Protein AF-A0A958RB86-F1 (afdb_monomer_lite)

Radius of gyration: 14.06 Å; chains: 1; bounding box: 44×26×36 Å

Foldseek 3Di:
DDPPVVVCLVVLQVVVVVCVVVVDDDDDALVSLLSNLVVCVVVVVLVSSVVSLVVSCVVVVPDPSSLLSVLVSCVVVVVPVVSVVSVVVD

Structure (mmCIF, N/CA/C/O backbone):
data_AF-A0A958RB86-F1
#
_entry.id   AF-A0A958RB86-F1
#
loop_
_atom_site.group_PDB
_atom_site.id
_atom_site.type_symbol
_atom_site.label_atom_id
_atom_site.label_alt_id
_atom_site.label_comp_id
_atom_site.label_asym_id
_atom_site.label_entity_id
_atom_site.label_seq_id
_atom_site.pdbx_PDB_ins_code
_atom_site.Cartn_x
_atom_site.Cartn_y
_atom_site.Cartn_z
_atom_site.occupancy
_atom_site.B_iso_or_equiv
_atom_site.auth_seq_id
_atom_site.auth_comp_id
_atom_site.auth_asym_id
_atom_site.auth_atom_id
_atom_site.pdbx_PDB_model_num
ATOM 1 N N . MET A 1 1 ? 32.024 14.568 -4.920 1.00 38.38 1 MET A N 1
ATOM 2 C CA . MET A 1 1 ? 30.903 13.711 -5.357 1.00 38.38 1 MET A CA 1
ATOM 3 C C . MET A 1 1 ? 29.680 14.137 -4.568 1.00 38.38 1 MET A C 1
ATOM 5 O O . MET A 1 1 ? 29.605 13.838 -3.385 1.00 38.38 1 MET A O 1
ATOM 9 N N . ALA A 1 2 ? 28.802 14.938 -5.171 1.00 35.97 2 ALA A N 1
ATOM 10 C CA . ALA A 1 2 ? 27.529 15.285 -4.554 1.00 35.97 2 ALA A CA 1
ATOM 11 C C . ALA A 1 2 ? 26.578 14.109 -4.794 1.00 35.97 2 ALA A C 1
ATOM 13 O O . ALA A 1 2 ? 26.250 13.804 -5.940 1.00 35.97 2 ALA A O 1
ATOM 14 N N . PHE A 1 3 ? 26.201 13.411 -3.725 1.00 39.06 3 PHE A N 1
ATOM 15 C CA . PHE A 1 3 ? 25.125 12.431 -3.765 1.00 39.06 3 PHE A CA 1
ATOM 16 C C . PHE A 1 3 ? 23.818 13.190 -4.001 1.00 39.06 3 PHE A C 1
ATOM 18 O O . PHE A 1 3 ? 23.181 13.666 -3.066 1.00 39.06 3 PHE A O 1
ATOM 25 N N . ASN A 1 4 ? 23.435 13.336 -5.269 1.00 41.09 4 ASN A N 1
ATOM 26 C CA . ASN A 1 4 ? 22.105 13.792 -5.651 1.00 41.09 4 ASN A CA 1
ATOM 27 C C . ASN A 1 4 ? 21.101 12.663 -5.374 1.00 41.09 4 ASN A C 1
ATOM 29 O O . ASN A 1 4 ? 20.599 12.016 -6.286 1.00 41.09 4 ASN A O 1
ATOM 33 N N . ALA A 1 5 ? 20.785 12.437 -4.096 1.00 46.12 5 ALA A N 1
ATOM 34 C CA . ALA A 1 5 ? 19.734 11.515 -3.652 1.00 46.12 5 ALA A CA 1
ATOM 35 C C . ALA A 1 5 ? 18.327 11.919 -4.150 1.00 46.12 5 ALA A C 1
ATOM 37 O O . ALA A 1 5 ? 17.357 11.189 -3.975 1.00 46.12 5 ALA A O 1
ATOM 38 N N . HIS A 1 6 ? 18.203 13.084 -4.791 1.00 42.94 6 HIS A N 1
ATOM 39 C CA . HIS A 1 6 ? 16.942 13.592 -5.312 1.00 42.94 6 HIS A CA 1
ATOM 40 C C . HIS A 1 6 ? 16.572 13.048 -6.704 1.00 42.94 6 HIS A C 1
ATOM 42 O O . HIS A 1 6 ? 15.404 13.129 -7.076 1.00 42.94 6 HIS A O 1
ATOM 48 N N . ASP A 1 7 ? 17.522 12.480 -7.457 1.00 43.56 7 ASP A N 1
ATOM 49 C CA . ASP A 1 7 ? 17.274 11.988 -8.826 1.00 43.56 7 ASP A CA 1
ATOM 50 C C . ASP A 1 7 ? 16.823 10.512 -8.863 1.00 43.56 7 ASP A C 1
ATOM 52 O O . ASP A 1 7 ? 16.222 10.057 -9.832 1.00 43.56 7 ASP A O 1
ATOM 56 N N . ASN A 1 8 ? 17.049 9.756 -7.779 1.00 49.19 8 ASN A N 1
ATOM 57 C CA . ASN A 1 8 ? 16.724 8.325 -7.728 1.00 49.19 8 ASN A CA 1
ATOM 58 C C . ASN A 1 8 ? 15.266 8.032 -7.318 1.00 49.19 8 ASN A C 1
ATOM 60 O O . ASN A 1 8 ? 14.727 6.989 -7.675 1.00 49.19 8 ASN A O 1
ATOM 64 N N . ARG A 1 9 ? 14.587 8.977 -6.644 1.00 51.22 9 ARG A N 1
ATOM 65 C CA . ARG A 1 9 ? 13.187 8.822 -6.183 1.00 51.22 9 ARG A CA 1
ATOM 66 C C . ARG A 1 9 ? 12.173 8.661 -7.322 1.00 51.22 9 ARG A C 1
ATOM 68 O O . ARG A 1 9 ? 11.079 8.145 -7.123 1.00 51.22 9 ARG A O 1
ATOM 75 N N . ASN A 1 10 ? 12.532 9.082 -8.535 1.00 58.88 10 ASN A N 1
ATOM 76 C CA . ASN A 1 10 ? 11.677 8.911 -9.708 1.00 58.88 10 ASN A CA 1
ATOM 77 C C . ASN A 1 10 ? 11.798 7.530 -10.359 1.00 58.88 10 ASN A C 1
ATOM 79 O O . ASN A 1 10 ? 10.972 7.211 -11.216 1.00 58.88 10 ASN A O 1
ATOM 83 N N . PHE A 1 11 ? 12.792 6.710 -10.001 1.00 81.69 11 PHE A N 1
ATOM 84 C CA . PHE A 1 11 ? 12.988 5.433 -10.682 1.00 81.69 11 PHE A CA 1
ATOM 85 C C . PHE A 1 11 ? 11.878 4.416 -10.351 1.00 81.69 11 PHE A C 1
ATOM 87 O O . PHE A 1 11 ? 11.239 3.938 -11.298 1.00 81.69 11 PHE A O 1
ATOM 94 N N . PRO A 1 12 ? 11.541 4.143 -9.072 1.00 89.94 12 PRO A N 1
ATOM 95 C CA . PRO A 1 12 ? 10.466 3.208 -8.736 1.00 89.94 12 PRO A CA 1
ATOM 96 C C . PRO A 1 12 ? 9.098 3.756 -9.148 1.00 89.94 12 PRO A C 1
ATOM 98 O O . PRO A 1 12 ? 8.323 3.071 -9.819 1.00 89.94 12 PRO A O 1
ATOM 101 N N . LEU A 1 13 ? 8.836 5.035 -8.854 1.00 93.12 13 LEU A N 1
ATOM 102 C CA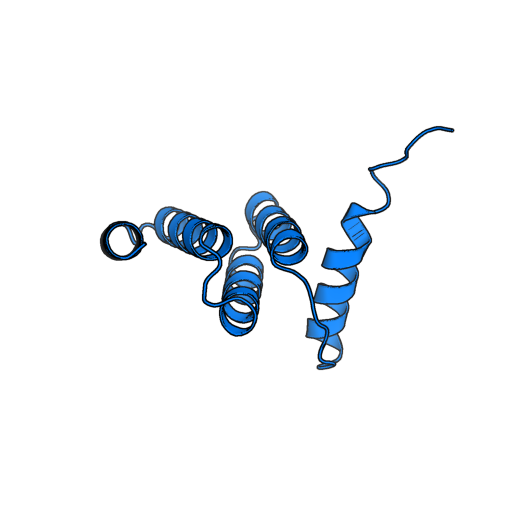 . LEU A 1 13 ? 7.582 5.704 -9.195 1.00 93.12 13 LEU A CA 1
ATOM 103 C C . LEU A 1 13 ? 7.333 5.744 -10.707 1.00 93.12 13 LEU A C 1
ATOM 105 O O . LEU A 1 13 ? 6.270 5.330 -11.169 1.00 93.12 13 LEU A O 1
ATOM 109 N N . GLY A 1 14 ? 8.311 6.190 -11.497 1.00 92.62 14 GLY A N 1
ATOM 110 C CA . GLY A 1 14 ? 8.184 6.269 -12.952 1.00 92.62 14 GLY A CA 1
ATOM 111 C C . GLY A 1 14 ? 8.016 4.892 -13.598 1.00 92.62 14 GLY A C 1
ATOM 112 O O . GLY A 1 14 ? 7.195 4.719 -14.505 1.00 92.62 14 GLY A O 1
ATOM 113 N N . LYS A 1 15 ? 8.735 3.879 -13.096 1.00 92.19 15 LYS A N 1
ATOM 114 C CA . LYS A 1 15 ? 8.583 2.483 -13.531 1.00 92.19 15 LYS A CA 1
ATOM 115 C C . LYS A 1 15 ? 7.197 1.943 -13.180 1.00 92.19 15 LYS A C 1
ATOM 117 O O . LYS A 1 15 ? 6.578 1.292 -14.021 1.00 92.19 15 LYS A O 1
ATOM 122 N N . PHE A 1 16 ? 6.679 2.253 -11.993 1.00 94.75 16 PHE A N 1
ATOM 123 C CA . PHE A 1 16 ? 5.339 1.858 -11.570 1.00 94.75 16 PHE A CA 1
ATOM 124 C C . PHE A 1 16 ? 4.257 2.537 -12.414 1.00 94.75 16 PHE A C 1
ATOM 126 O O . PHE A 1 16 ? 3.369 1.866 -12.933 1.00 94.75 16 PHE A O 1
ATOM 133 N N . GLU A 1 17 ? 4.355 3.842 -12.668 1.00 93.88 17 GLU A N 1
ATOM 134 C CA . GLU A 1 17 ? 3.428 4.539 -13.566 1.00 93.88 17 GLU A CA 1
ATOM 135 C C . GLU A 1 17 ? 3.464 3.975 -14.996 1.00 93.88 17 GLU A C 1
ATOM 137 O O . GLU A 1 17 ? 2.420 3.819 -15.635 1.00 93.88 17 GLU A O 1
ATOM 142 N N . SER A 1 18 ? 4.652 3.631 -15.501 1.00 92.88 18 SER A N 1
ATOM 143 C CA . SER A 1 18 ? 4.811 2.951 -16.791 1.00 92.88 18 SER A CA 1
ATOM 144 C C . SER A 1 18 ? 4.156 1.565 -16.786 1.00 92.88 18 SER A C 1
ATOM 146 O O . SER A 1 18 ? 3.462 1.212 -17.744 1.00 92.88 18 SER A O 1
ATOM 148 N N . MET A 1 19 ? 4.294 0.809 -15.690 1.00 92.06 19 MET A N 1
ATOM 149 C CA . MET A 1 19 ? 3.608 -0.471 -15.466 1.00 92.06 19 MET A CA 1
ATOM 150 C C . MET A 1 19 ? 2.100 -0.323 -15.667 1.00 92.06 19 MET A C 1
ATOM 152 O O . MET A 1 19 ? 1.488 -1.053 -16.446 1.00 92.06 19 MET A O 1
ATOM 156 N N . LEU A 1 20 ? 1.514 0.681 -15.006 1.00 91.81 20 LEU A N 1
ATOM 157 C CA . LEU A 1 20 ? 0.078 0.941 -15.033 1.00 91.81 20 LEU A CA 1
ATOM 158 C C . LEU A 1 20 ? -0.427 1.355 -16.421 1.00 91.81 20 LEU A C 1
ATOM 160 O O . LEU A 1 20 ? -1.565 1.045 -16.761 1.00 91.81 20 LEU A O 1
ATOM 164 N N . LYS A 1 21 ? 0.398 2.057 -17.208 1.00 92.56 21 LYS A N 1
ATOM 165 C CA . LYS A 1 21 ? 0.051 2.518 -18.563 1.00 92.56 21 LYS A CA 1
ATOM 166 C C . LYS A 1 21 ? 0.202 1.425 -19.620 1.00 92.56 21 LYS A C 1
ATOM 168 O O . LYS A 1 21 ? -0.565 1.387 -20.574 1.00 92.56 21 LYS A O 1
ATOM 173 N N . THR A 1 22 ? 1.217 0.574 -19.483 1.00 90.50 22 THR A N 1
ATOM 174 C CA . THR A 1 22 ? 1.624 -0.375 -20.534 1.00 90.50 22 THR A CA 1
ATOM 175 C C . THR A 1 22 ? 1.137 -1.802 -20.304 1.00 90.50 22 THR A C 1
ATOM 177 O O . THR A 1 22 ? 1.337 -2.643 -21.179 1.00 90.50 22 THR A O 1
ATOM 180 N N . ASN A 1 23 ? 0.528 -2.093 -19.147 1.00 83.88 23 ASN A N 1
ATOM 181 C CA . ASN A 1 23 ? 0.176 -3.447 -18.698 1.00 83.88 23 ASN A CA 1
ATOM 182 C C . ASN A 1 23 ? 1.362 -4.429 -18.693 1.00 83.88 23 ASN A C 1
ATOM 184 O O . ASN A 1 23 ? 1.173 -5.644 -18.709 1.00 83.88 23 ASN A O 1
ATOM 188 N N . LYS A 1 24 ? 2.598 -3.921 -18.673 1.00 84.06 24 LYS A N 1
ATOM 189 C CA . LYS A 1 24 ? 3.790 -4.744 -18.458 1.00 84.06 24 LYS A CA 1
ATOM 190 C C . LYS A 1 24 ? 3.886 -5.090 -16.982 1.00 84.06 24 LYS A C 1
ATOM 192 O O . LYS A 1 24 ? 3.503 -4.283 -16.148 1.00 84.06 24 LYS A O 1
ATOM 197 N N . VAL A 1 25 ? 4.417 -6.263 -16.660 1.00 83.12 25 VAL A N 1
ATOM 198 C CA . VAL A 1 25 ? 4.668 -6.657 -15.270 1.00 83.12 25 VAL A CA 1
ATOM 199 C C . VAL A 1 25 ? 6.085 -6.244 -14.896 1.00 83.12 25 VAL A C 1
ATOM 201 O O . VAL A 1 25 ? 7.044 -6.622 -15.569 1.00 83.12 25 VAL A O 1
ATOM 204 N N . TYR A 1 26 ? 6.208 -5.469 -13.823 1.00 87.62 26 TYR A N 1
ATOM 205 C CA . TYR A 1 26 ? 7.483 -5.139 -13.206 1.00 87.62 26 TYR A CA 1
ATOM 206 C C . TYR A 1 26 ? 7.490 -5.610 -11.755 1.00 87.62 26 TYR A C 1
ATOM 208 O O . TYR A 1 26 ? 6.473 -5.551 -11.065 1.00 87.62 26 TYR A O 1
ATOM 216 N N . PHE A 1 27 ? 8.658 -6.060 -11.309 1.00 86.75 27 PHE A N 1
ATOM 217 C CA . PHE A 1 27 ? 8.915 -6.365 -9.909 1.00 86.75 27 PHE A CA 1
ATOM 218 C C . PHE A 1 27 ? 9.524 -5.145 -9.219 1.00 86.75 27 PHE A C 1
ATOM 220 O O . PHE A 1 27 ? 10.297 -4.394 -9.837 1.00 86.75 27 PHE A O 1
ATOM 227 N N . PHE A 1 28 ? 9.134 -4.992 -7.963 1.00 93.56 28 PHE A N 1
ATOM 228 C CA . PHE A 1 28 ? 9.576 -3.985 -7.009 1.00 93.56 28 PHE A CA 1
ATOM 229 C C . PHE A 1 28 ? 9.807 -4.718 -5.692 1.00 93.56 28 PHE A C 1
ATOM 231 O O . PHE A 1 28 ? 9.088 -5.680 -5.399 1.00 93.56 28 PHE A O 1
ATOM 238 N N . ASP A 1 29 ? 10.801 -4.311 -4.919 1.00 93.94 29 ASP A N 1
ATOM 239 C CA . ASP A 1 29 ? 10.913 -4.777 -3.539 1.00 93.94 29 ASP A CA 1
ATOM 240 C C . ASP A 1 29 ? 9.900 -4.045 -2.637 1.00 93.94 29 ASP A C 1
ATOM 242 O O . ASP A 1 29 ? 9.098 -3.221 -3.089 1.00 93.94 29 ASP A O 1
ATOM 246 N N . SER A 1 30 ? 9.849 -4.418 -1.360 1.00 93.31 30 SER A N 1
ATOM 247 C CA . SER A 1 30 ? 8.929 -3.795 -0.408 1.00 93.31 30 SER A CA 1
ATOM 248 C C . SER A 1 30 ? 9.247 -2.315 -0.175 1.00 93.31 30 SER A C 1
ATOM 250 O O . SER A 1 30 ? 8.312 -1.533 -0.020 1.00 93.31 30 SER A O 1
ATOM 252 N N . GLU A 1 31 ? 10.527 -1.931 -0.190 1.00 94.94 31 GLU A N 1
ATOM 253 C CA . GLU A 1 31 ? 10.982 -0.551 0.033 1.00 94.94 31 GLU A CA 1
ATOM 254 C C . GLU A 1 31 ? 10.542 0.365 -1.119 1.00 94.94 31 GLU A C 1
ATOM 256 O O . GLU A 1 31 ? 9.941 1.415 -0.885 1.00 94.94 31 GLU A O 1
ATOM 261 N N . ASP A 1 32 ? 10.707 -0.087 -2.365 1.00 95.81 32 ASP A N 1
ATOM 262 C CA . ASP A 1 32 ? 10.191 0.568 -3.568 1.00 95.81 32 ASP A CA 1
ATOM 263 C C . ASP A 1 32 ? 8.681 0.829 -3.448 1.00 95.81 32 ASP A C 1
ATOM 265 O O . ASP A 1 32 ? 8.194 1.926 -3.739 1.00 95.81 32 ASP A O 1
ATOM 269 N N . PHE A 1 33 ? 7.910 -0.179 -3.017 1.00 97.00 33 PHE A N 1
ATOM 270 C CA . PHE A 1 33 ? 6.471 -0.011 -2.822 1.00 97.00 33 PHE A CA 1
ATOM 271 C C . PHE A 1 33 ? 6.161 1.01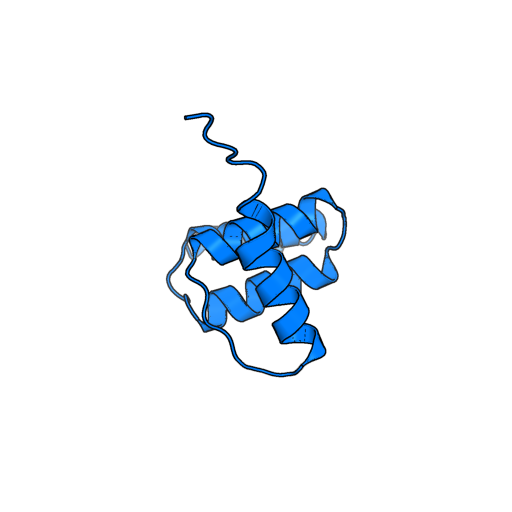8 -1.736 1.00 97.00 33 PHE A C 1
ATOM 273 O O . PHE A 1 33 ? 5.263 1.832 -1.950 1.00 97.00 33 PHE A O 1
ATOM 280 N N . GLN A 1 34 ? 6.881 1.026 -0.610 1.00 96.12 34 GLN A N 1
ATOM 281 C CA . GLN A 1 34 ? 6.686 2.036 0.434 1.00 96.12 34 GLN A CA 1
ATOM 282 C C . GLN A 1 34 ? 6.888 3.451 -0.116 1.00 96.12 34 GLN A C 1
ATOM 284 O O . GLN A 1 34 ? 6.023 4.303 0.088 1.00 96.12 34 GLN A O 1
ATOM 289 N N . GLU A 1 35 ? 7.969 3.696 -0.865 1.00 95.81 35 GLU A N 1
ATOM 290 C CA . GLU A 1 35 ? 8.224 5.006 -1.478 1.00 95.81 35 GLU A CA 1
ATOM 291 C C . GLU A 1 35 ? 7.099 5.421 -2.439 1.00 95.81 35 GLU A C 1
ATOM 293 O O . GLU A 1 35 ? 6.598 6.548 -2.379 1.00 95.81 35 GLU A O 1
ATOM 298 N N . ILE A 1 36 ? 6.653 4.499 -3.299 1.00 96.50 36 ILE A N 1
ATOM 299 C CA . ILE A 1 36 ? 5.556 4.733 -4.249 1.00 96.50 36 ILE A CA 1
ATOM 300 C C . ILE A 1 36 ? 4.250 5.065 -3.510 1.00 96.50 36 ILE A C 1
ATOM 302 O O . ILE A 1 36 ? 3.519 5.978 -3.906 1.00 96.50 36 ILE A O 1
ATOM 306 N N . ILE A 1 37 ? 3.929 4.314 -2.454 1.00 97.06 37 ILE A N 1
ATOM 307 C CA . ILE A 1 37 ? 2.696 4.477 -1.680 1.00 97.06 37 ILE A CA 1
ATOM 308 C C . ILE A 1 37 ? 2.709 5.816 -0.945 1.00 97.06 37 ILE A C 1
ATOM 310 O O . ILE A 1 37 ? 1.743 6.568 -1.079 1.00 97.06 37 ILE A O 1
ATOM 314 N N . HIS A 1 38 ? 3.796 6.142 -0.240 1.00 95.88 38 HIS A N 1
ATOM 315 C CA . HIS A 1 38 ? 3.947 7.423 0.450 1.00 95.88 38 HIS A CA 1
ATOM 316 C C . HIS A 1 38 ? 3.819 8.597 -0.514 1.00 95.88 38 HIS A C 1
ATOM 318 O O . HIS A 1 38 ? 3.037 9.506 -0.257 1.00 95.88 38 HIS A O 1
ATOM 324 N N . TYR A 1 39 ? 4.467 8.536 -1.682 1.00 96.19 39 TYR A N 1
ATOM 325 C CA . TYR A 1 39 ? 4.308 9.576 -2.697 1.00 96.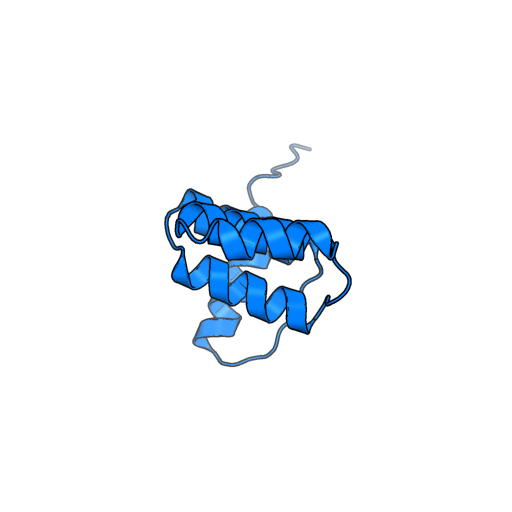19 39 TYR A CA 1
ATOM 326 C C . TYR A 1 39 ? 2.835 9.801 -3.078 1.00 96.19 39 TYR A C 1
ATOM 328 O O . TYR A 1 39 ? 2.373 10.940 -3.201 1.00 96.19 39 TYR A O 1
ATOM 336 N N . TYR A 1 40 ? 2.063 8.729 -3.274 1.00 96.50 40 TYR A N 1
ATOM 337 C CA . TYR A 1 40 ? 0.647 8.859 -3.609 1.00 96.50 40 TYR A CA 1
ATOM 338 C C . TYR A 1 40 ? -0.215 9.336 -2.440 1.00 96.50 40 TYR A C 1
ATOM 340 O O . TYR A 1 40 ? -1.178 10.063 -2.682 1.00 96.50 40 TYR A O 1
ATOM 348 N N . LEU A 1 41 ? 0.117 8.966 -1.204 1.00 94.31 41 LEU A N 1
ATOM 349 C CA . LEU A 1 41 ? -0.542 9.480 -0.004 1.00 94.31 41 LEU A CA 1
ATOM 350 C C . LEU A 1 41 ? -0.292 10.983 0.165 1.00 94.31 41 LEU A C 1
ATOM 352 O O . LEU A 1 41 ? -1.251 11.753 0.215 1.00 94.31 41 LEU A O 1
ATOM 356 N N . ASP A 1 42 ? 0.972 11.407 0.122 1.00 94.19 42 ASP A N 1
ATOM 357 C CA . ASP A 1 42 ? 1.401 12.801 0.290 1.00 94.19 42 ASP A CA 1
ATOM 358 C C . ASP A 1 42 ? 0.822 13.727 -0.788 1.00 94.19 42 ASP A C 1
ATOM 360 O O . ASP A 1 42 ? 0.551 14.904 -0.551 1.00 94.19 42 ASP A O 1
ATOM 364 N N . THR A 1 43 ? 0.596 13.195 -1.993 1.00 95.06 43 THR A N 1
ATOM 365 C CA . THR A 1 43 ? -0.011 13.936 -3.111 1.00 95.06 43 THR A CA 1
ATOM 366 C C . THR A 1 43 ? -1.537 13.818 -3.177 1.00 95.06 43 THR A C 1
ATOM 368 O O . THR A 1 43 ? -2.147 14.294 -4.138 1.00 95.06 43 THR A O 1
ATOM 371 N N . GLY A 1 44 ? -2.174 13.177 -2.190 1.00 93.19 44 GLY A N 1
ATOM 372 C CA . GLY A 1 44 ? -3.629 13.004 -2.116 1.00 93.19 44 GLY A CA 1
ATOM 373 C C . GLY A 1 44 ? -4.212 12.048 -3.165 1.00 93.19 44 GLY A C 1
ATOM 374 O O . GLY A 1 44 ? -5.429 11.980 -3.350 1.00 93.19 44 GLY A O 1
ATOM 375 N N . ARG A 1 45 ? -3.377 11.276 -3.868 1.00 95.56 45 ARG A N 1
ATOM 376 C CA . ARG A 1 45 ? -3.788 10.306 -4.895 1.00 95.56 45 ARG A CA 1
ATOM 377 C C . ARG A 1 45 ? -4.137 8.953 -4.272 1.00 95.56 45 ARG A C 1
ATOM 379 O O . ARG A 1 45 ? -3.588 7.914 -4.643 1.00 95.56 45 ARG A O 1
ATOM 386 N N . LEU A 1 46 ? -5.111 8.950 -3.363 1.00 94.50 46 LEU A N 1
ATOM 387 C CA . LEU A 1 46 ? -5.474 7.788 -2.541 1.00 94.50 46 LEU A CA 1
ATOM 388 C C . LEU A 1 46 ? -5.797 6.521 -3.355 1.00 94.50 46 LEU A C 1
ATOM 390 O O . LEU A 1 46 ? -5.417 5.414 -2.979 1.00 94.50 46 LEU A O 1
ATOM 394 N N . ALA A 1 47 ? -6.456 6.665 -4.509 1.00 95.56 47 ALA A N 1
ATOM 395 C CA . ALA A 1 47 ? -6.770 5.532 -5.382 1.00 95.56 47 ALA A CA 1
ATOM 396 C C . ALA A 1 47 ? -5.509 4.825 -5.919 1.00 95.56 47 ALA A C 1
ATOM 398 O O . ALA A 1 47 ? -5.491 3.598 -6.042 1.00 95.56 47 ALA A O 1
ATOM 399 N N . LEU A 1 48 ? -4.449 5.585 -6.217 1.00 96.69 48 LEU A N 1
ATOM 400 C CA . LEU A 1 48 ? -3.172 5.040 -6.678 1.00 96.69 48 LEU A CA 1
ATOM 401 C C . LEU A 1 48 ? -2.380 4.427 -5.521 1.00 96.69 48 LEU A C 1
ATOM 403 O O . LEU A 1 48 ? -1.857 3.328 -5.692 1.00 96.69 48 LEU A O 1
ATOM 407 N N . ALA A 1 49 ? -2.391 5.055 -4.341 1.00 97.25 49 ALA A N 1
ATOM 408 C CA . ALA A 1 49 ? -1.812 4.480 -3.124 1.00 97.25 49 ALA A CA 1
ATOM 409 C C . ALA A 1 49 ? -2.423 3.102 -2.817 1.00 97.25 49 ALA A C 1
ATOM 411 O O . ALA A 1 49 ? -1.707 2.114 -2.676 1.00 97.25 49 ALA A O 1
ATOM 412 N N . LYS A 1 50 ? -3.758 2.992 -2.841 1.00 97.19 50 LYS A N 1
ATOM 413 C CA . LYS A 1 50 ? -4.478 1.719 -2.653 1.00 97.19 50 LYS A CA 1
ATOM 414 C C . LYS A 1 50 ? -4.104 0.665 -3.686 1.00 97.19 50 LYS A C 1
ATOM 416 O O . LYS A 1 50 ? -3.988 -0.513 -3.352 1.00 97.19 50 LYS A O 1
ATOM 421 N N . LYS A 1 51 ? -3.922 1.072 -4.944 1.00 96.56 51 LYS A N 1
ATOM 422 C CA . LYS A 1 51 ? -3.499 0.162 -6.012 1.00 96.56 51 LYS A CA 1
ATOM 423 C C . LYS A 1 51 ? -2.067 -0.331 -5.791 1.00 96.56 51 LYS A C 1
ATOM 425 O O . LYS A 1 51 ? -1.825 -1.521 -5.961 1.00 96.56 51 LYS A O 1
ATOM 430 N N . ALA A 1 52 ? -1.155 0.553 -5.388 1.00 97.25 52 ALA A N 1
ATOM 431 C CA . ALA A 1 52 ? 0.220 0.198 -5.050 1.00 97.25 52 ALA A CA 1
ATOM 432 C C . ALA A 1 52 ? 0.284 -0.738 -3.833 1.00 97.25 52 ALA A C 1
ATOM 434 O O . ALA A 1 52 ? 0.925 -1.776 -3.932 1.00 97.25 52 ALA A O 1
ATOM 435 N N . ILE A 1 53 ? -0.471 -0.463 -2.761 1.00 97.31 53 ILE A N 1
ATOM 436 C CA . ILE A 1 53 ? -0.597 -1.354 -1.590 1.00 97.31 53 ILE A CA 1
ATOM 437 C C . ILE A 1 53 ? -1.088 -2.740 -2.004 1.00 97.31 53 ILE A C 1
ATOM 439 O O . ILE A 1 53 ? -0.502 -3.741 -1.608 1.00 97.31 53 ILE A O 1
ATOM 443 N N . LYS A 1 54 ? -2.147 -2.813 -2.821 1.00 96.69 54 LYS A N 1
ATOM 444 C CA . LYS A 1 54 ? -2.696 -4.097 -3.271 1.00 96.69 54 LYS A CA 1
ATOM 445 C C . LYS A 1 54 ? -1.646 -4.926 -4.013 1.00 96.69 54 LYS A C 1
ATOM 447 O O . LYS A 1 54 ? -1.435 -6.080 -3.664 1.00 96.69 54 LYS A O 1
ATOM 452 N N . ILE A 1 55 ? -0.989 -4.337 -5.013 1.00 95.88 55 ILE A N 1
ATOM 453 C CA . ILE A 1 55 ? 0.033 -5.038 -5.806 1.00 95.88 55 ILE A CA 1
ATOM 454 C C . ILE A 1 55 ? 1.248 -5.382 -4.931 1.00 95.88 55 ILE A C 1
ATOM 456 O O . ILE A 1 55 ? 1.801 -6.472 -5.050 1.00 95.88 55 ILE A O 1
ATOM 460 N N . GLY A 1 56 ? 1.636 -4.484 -4.024 1.00 96.62 56 GLY A N 1
ATOM 461 C CA . GLY A 1 56 ? 2.722 -4.706 -3.077 1.00 96.62 56 GLY A CA 1
ATOM 462 C C . GLY A 1 56 ? 2.458 -5.893 -2.157 1.00 96.62 56 GLY A C 1
ATOM 463 O O . GLY A 1 56 ? 3.321 -6.750 -2.026 1.00 96.62 56 GLY A O 1
ATOM 464 N N . LEU A 1 57 ? 1.255 -6.007 -1.589 1.00 96.62 57 LEU A N 1
ATOM 465 C CA . LEU A 1 57 ? 0.862 -7.140 -0.741 1.00 96.62 57 LEU A CA 1
ATOM 466 C C . LEU A 1 57 ? 0.678 -8.448 -1.526 1.00 96.62 57 LEU A C 1
ATOM 468 O O . LEU A 1 57 ? 0.870 -9.521 -0.963 1.00 96.62 57 LEU A O 1
ATOM 472 N N . GLU A 1 58 ? 0.334 -8.384 -2.816 1.00 95.44 58 GLU A N 1
ATOM 473 C CA . GLU A 1 58 ? 0.319 -9.564 -3.693 1.00 95.44 58 GLU A CA 1
ATOM 474 C C . GLU A 1 58 ? 1.739 -10.111 -3.939 1.00 95.44 58 GLU A C 1
ATOM 476 O O . GLU A 1 58 ? 1.911 -11.326 -4.025 1.00 95.44 58 GLU A O 1
ATOM 481 N N . GLN A 1 59 ? 2.758 -9.243 -4.025 1.00 94.25 59 GLN A N 1
ATOM 482 C CA . GLN A 1 59 ? 4.162 -9.655 -4.195 1.00 94.25 59 GLN A CA 1
ATOM 483 C C . GLN A 1 59 ? 4.851 -9.983 -2.861 1.00 94.25 59 GLN A C 1
ATOM 485 O O . GLN A 1 59 ? 5.638 -10.924 -2.788 1.00 94.25 59 GLN A O 1
ATOM 490 N N . HIS A 1 60 ? 4.522 -9.241 -1.801 1.00 96.06 60 HIS A N 1
ATOM 491 C CA . HIS A 1 60 ? 5.167 -9.290 -0.486 1.00 96.06 60 HIS A CA 1
ATOM 492 C C . HIS A 1 60 ? 4.125 -9.476 0.632 1.00 96.06 60 HIS A C 1
ATOM 494 O O . HIS A 1 60 ? 3.956 -8.597 1.481 1.00 96.06 60 HIS A O 1
ATOM 500 N N . PRO A 1 61 ? 3.416 -10.621 0.684 1.00 95.19 61 PRO A N 1
ATOM 501 C CA . PRO A 1 61 ? 2.291 -10.828 1.609 1.00 95.19 61 PRO A CA 1
ATOM 502 C C . PRO A 1 61 ? 2.689 -10.812 3.093 1.00 95.19 61 PRO A C 1
ATOM 504 O O . PRO A 1 61 ? 1.846 -10.614 3.970 1.00 95.19 61 PRO A O 1
ATOM 507 N N . ALA A 1 62 ? 3.971 -11.034 3.387 1.00 94.75 62 ALA A N 1
ATOM 508 C CA . ALA A 1 62 ? 4.512 -11.034 4.740 1.00 94.75 62 ALA A CA 1
ATOM 509 C C . ALA A 1 62 ? 5.045 -9.664 5.197 1.00 94.75 62 ALA A C 1
ATOM 511 O O . ALA A 1 62 ? 5.370 -9.538 6.373 1.00 94.75 62 ALA A O 1
ATOM 512 N N . SER A 1 63 ? 5.126 -8.651 4.321 1.00 96.75 63 SER A N 1
ATOM 513 C CA . SER A 1 63 ? 5.645 -7.332 4.713 1.00 96.75 63 SER A CA 1
ATOM 514 C C . SER A 1 63 ? 4.705 -6.671 5.716 1.00 96.75 63 SER A C 1
ATOM 516 O O . SER A 1 63 ? 3.540 -6.397 5.418 1.00 96.75 63 SER A O 1
ATOM 518 N N . ILE A 1 64 ? 5.222 -6.423 6.917 1.00 95.81 64 ILE A N 1
ATOM 519 C CA . ILE A 1 64 ? 4.500 -5.717 7.978 1.00 95.81 64 ILE A CA 1
ATOM 520 C C . ILE A 1 64 ? 4.316 -4.259 7.565 1.00 95.81 64 ILE A C 1
ATOM 522 O O . ILE A 1 64 ? 3.245 -3.688 7.742 1.00 95.81 64 ILE A O 1
ATOM 526 N N . GLU A 1 65 ? 5.325 -3.681 6.926 1.00 95.44 65 GLU A N 1
ATOM 527 C CA . GLU A 1 65 ? 5.344 -2.294 6.493 1.00 95.44 65 GLU A CA 1
ATOM 528 C C . GLU A 1 65 ? 4.216 -1.977 5.505 1.00 95.44 65 GLU A C 1
ATOM 530 O O . GLU A 1 65 ? 3.484 -1.003 5.682 1.00 95.44 65 GLU A O 1
ATOM 535 N N . LEU A 1 66 ? 4.016 -2.824 4.490 1.00 97.00 66 LEU A N 1
ATOM 536 C CA . LEU A 1 66 ? 2.933 -2.640 3.521 1.00 97.00 66 LEU A CA 1
ATOM 537 C C . LEU A 1 66 ? 1.549 -2.818 4.156 1.00 97.00 66 LEU A C 1
ATOM 539 O O . LEU A 1 66 ? 0.593 -2.150 3.752 1.00 97.00 66 LEU A O 1
ATOM 543 N N . LYS A 1 67 ? 1.426 -3.689 5.165 1.00 97.25 67 LYS A N 1
ATOM 544 C CA . LYS A 1 67 ? 0.177 -3.837 5.920 1.00 97.25 67 LYS A CA 1
ATOM 545 C C . LYS A 1 67 ? -0.090 -2.622 6.809 1.00 97.25 67 LYS A C 1
ATOM 547 O O . LYS A 1 67 ? -1.233 -2.185 6.881 1.00 97.25 67 LYS A O 1
ATOM 552 N N . LEU A 1 68 ? 0.937 -2.027 7.417 1.00 97.25 68 LEU A N 1
ATOM 553 C CA . LEU A 1 68 ? 0.798 -0.781 8.177 1.00 97.25 68 LEU A CA 1
ATOM 554 C C . LEU A 1 68 ? 0.357 0.383 7.280 1.00 97.25 68 LEU A C 1
ATOM 556 O O . LEU A 1 68 ? -0.555 1.117 7.655 1.00 97.25 68 LEU A O 1
ATOM 560 N N . LEU A 1 69 ? 0.902 0.499 6.065 1.00 97.00 69 LEU A N 1
ATOM 561 C CA . LEU A 1 69 ? 0.432 1.480 5.075 1.00 97.00 69 LEU A CA 1
ATOM 562 C C . LEU A 1 69 ? -1.022 1.232 4.648 1.00 97.00 69 LEU A C 1
ATOM 564 O O . LEU A 1 69 ? -1.784 2.173 4.419 1.00 97.00 69 LEU A O 1
ATOM 568 N N . HIS A 1 70 ? -1.440 -0.035 4.562 1.00 96.94 70 HIS A N 1
ATOM 569 C CA . HIS A 1 70 ? -2.847 -0.369 4.351 1.00 96.94 70 HIS A CA 1
ATOM 570 C C . HIS A 1 70 ? -3.730 0.125 5.501 1.00 96.94 70 HIS A C 1
ATOM 572 O O . HIS A 1 70 ? -4.762 0.749 5.249 1.00 96.94 70 HIS A O 1
ATOM 578 N N . THR A 1 71 ? -3.308 -0.099 6.745 1.00 96.94 71 THR A N 1
ATOM 579 C CA . THR A 1 71 ? -3.989 0.408 7.941 1.00 96.94 71 THR A CA 1
ATOM 580 C C . THR A 1 71 ? -4.071 1.933 7.939 1.00 96.94 71 THR A C 1
ATOM 582 O O . THR A 1 71 ? -5.144 2.481 8.180 1.00 96.94 71 THR A O 1
ATOM 585 N N . GLU A 1 72 ? -2.986 2.632 7.604 1.00 94.69 72 GLU A N 1
ATOM 586 C CA . GLU A 1 72 ? -2.965 4.095 7.499 1.00 94.69 72 GLU A CA 1
ATOM 587 C C . GLU A 1 72 ? -4.006 4.601 6.486 1.00 94.69 72 GLU A C 1
ATOM 589 O O . GLU A 1 72 ? -4.797 5.497 6.784 1.00 94.69 72 GLU A O 1
ATOM 594 N N . VAL A 1 73 ? -4.100 3.957 5.318 1.00 95.69 73 VAL A N 1
ATOM 595 C CA . VAL A 1 73 ? -5.150 4.248 4.331 1.00 95.69 73 VAL A CA 1
ATOM 596 C C . VAL A 1 73 ? -6.555 4.012 4.884 1.00 95.69 73 VAL A C 1
ATOM 598 O O . VAL A 1 73 ? -7.455 4.809 4.618 1.00 95.69 73 VAL A O 1
ATOM 601 N N . LEU A 1 74 ? -6.778 2.931 5.634 1.00 96.25 74 LEU A N 1
ATOM 602 C CA . LEU A 1 74 ? -8.079 2.661 6.251 1.00 96.25 74 LEU A CA 1
ATOM 603 C C . LEU A 1 74 ? -8.456 3.751 7.261 1.00 96.25 74 LEU A C 1
ATOM 605 O O . LEU A 1 74 ? -9.614 4.168 7.290 1.00 96.25 74 LEU A O 1
ATOM 609 N N . ILE A 1 75 ? -7.486 4.256 8.028 1.00 94.69 75 ILE A N 1
ATOM 610 C CA . ILE A 1 75 ? -7.680 5.382 8.950 1.00 94.69 75 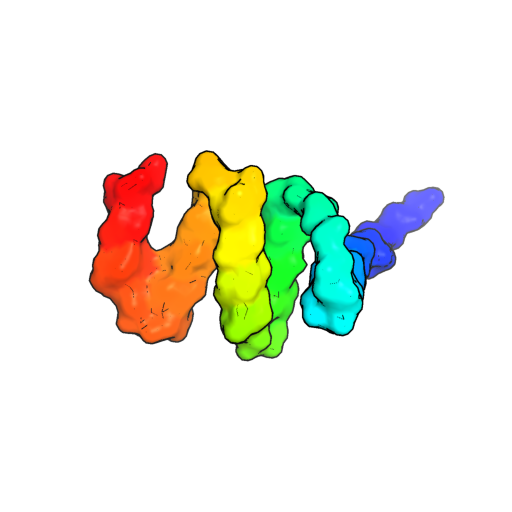ILE A CA 1
ATOM 611 C C . ILE A 1 75 ? -8.047 6.651 8.175 1.00 94.69 75 ILE A C 1
ATOM 613 O O . ILE A 1 75 ? -9.036 7.299 8.519 1.00 94.69 75 ILE A O 1
ATOM 617 N N . PHE A 1 76 ? -7.336 6.968 7.087 1.00 90.94 76 PHE A N 1
ATOM 618 C CA . PHE A 1 76 ? -7.682 8.098 6.214 1.00 90.94 76 PHE A CA 1
ATOM 619 C C . PHE A 1 76 ? -9.092 7.986 5.614 1.00 90.94 76 PHE A C 1
ATOM 621 O O . PHE A 1 76 ? -9.768 8.996 5.429 1.00 90.94 76 PHE A O 1
ATOM 628 N N . GLU A 1 77 ? -9.564 6.769 5.335 1.00 94.06 77 GLU A N 1
ATOM 629 C CA . GLU A 1 77 ? -10.930 6.507 4.861 1.00 94.06 77 GLU A CA 1
ATOM 630 C C . GLU A 1 77 ? -11.977 6.448 5.993 1.00 94.06 77 GLU A C 1
ATOM 632 O O . GLU A 1 77 ? -13.134 6.118 5.729 1.00 94.06 77 GLU A O 1
ATOM 637 N N . ASN A 1 78 ? -11.596 6.751 7.241 1.00 96.00 78 ASN A N 1
ATOM 638 C CA . ASN A 1 78 ? -12.431 6.638 8.440 1.00 96.00 78 ASN A CA 1
ATOM 639 C C . ASN A 1 78 ? -13.011 5.221 8.660 1.00 96.00 78 ASN A C 1
ATOM 641 O O . ASN A 1 78 ? -14.090 5.046 9.225 1.00 96.00 78 ASN A O 1
ATOM 645 N N . LYS A 1 79 ? -12.296 4.184 8.209 1.00 97.00 79 LYS A N 1
ATOM 646 C CA . LYS A 1 79 ? -12.640 2.763 8.392 1.00 97.00 79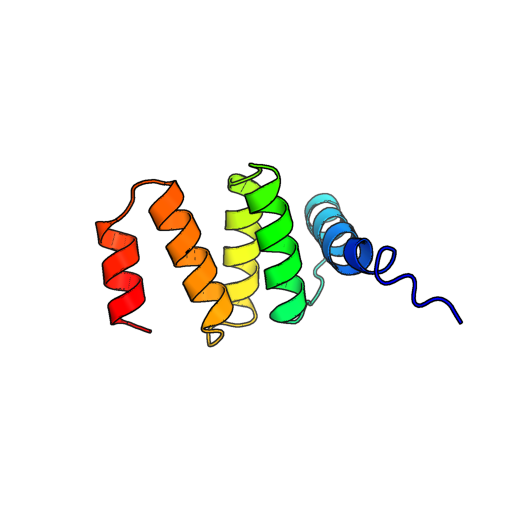 LYS A CA 1
ATOM 647 C C . LYS A 1 79 ? -11.927 2.193 9.614 1.00 97.00 79 LYS A C 1
ATOM 649 O O . LYS A 1 79 ? -11.192 1.209 9.516 1.00 97.00 79 LYS A O 1
ATOM 654 N N . LEU A 1 80 ? -12.137 2.839 10.756 1.00 96.31 80 LEU A N 1
ATOM 655 C CA . LEU A 1 80 ? -11.386 2.576 11.984 1.00 96.31 80 LEU A CA 1
ATOM 656 C C . LEU A 1 80 ? -11.561 1.133 12.476 1.00 96.31 80 LEU A C 1
ATOM 658 O O . LEU A 1 80 ? -10.568 0.490 12.791 1.00 96.31 80 LEU A O 1
ATOM 662 N N . ASP A 1 81 ? -12.774 0.579 12.398 1.00 96.69 81 ASP A N 1
ATOM 663 C CA . ASP A 1 81 ? -13.047 -0.808 12.814 1.00 96.69 81 ASP A CA 1
ATOM 664 C C . ASP A 1 81 ? -12.237 -1.847 12.020 1.00 96.69 81 ASP A C 1
ATOM 666 O O . ASP A 1 81 ? -11.896 -2.918 12.521 1.00 96.69 81 ASP A O 1
ATOM 670 N N . VAL A 1 82 ? -11.969 -1.571 10.739 1.00 96.00 82 VAL A N 1
ATOM 671 C CA . VAL A 1 82 ? -11.181 -2.467 9.880 1.00 96.00 82 VAL A CA 1
ATOM 672 C C . VAL A 1 82 ? -9.693 -2.254 10.133 1.00 96.00 82 VAL A C 1
ATOM 674 O O . VAL A 1 82 ? -8.937 -3.223 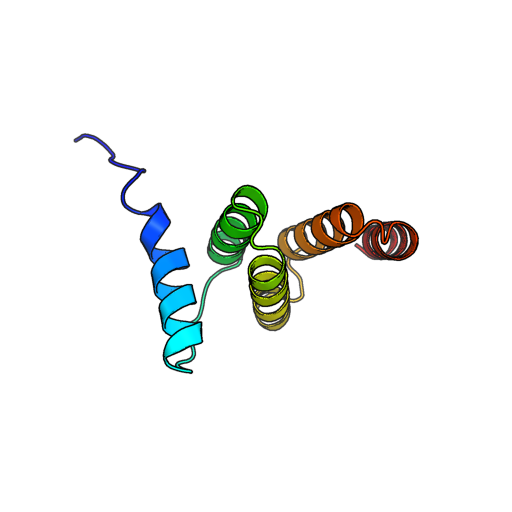10.148 1.00 96.00 82 VAL A O 1
ATOM 677 N N . ALA A 1 83 ? -9.280 -1.004 10.348 1.00 96.62 83 ALA A N 1
ATOM 678 C CA . ALA A 1 83 ? -7.904 -0.659 10.677 1.00 96.62 83 ALA A CA 1
ATOM 679 C C . ALA A 1 83 ? -7.459 -1.326 11.989 1.00 96.62 83 ALA A C 1
ATOM 681 O O . ALA A 1 83 ? -6.430 -1.992 12.007 1.00 96.62 83 ALA A O 1
ATOM 682 N N . GLU A 1 84 ? -8.269 -1.220 13.044 1.00 95.88 84 GLU A N 1
ATOM 683 C CA . GLU A 1 84 ? -8.014 -1.844 14.348 1.00 95.88 84 GLU A CA 1
ATOM 684 C C . GLU A 1 84 ? -7.878 -3.363 14.220 1.00 95.88 84 GLU A C 1
ATOM 686 O O . GLU A 1 84 ? -6.838 -3.919 14.562 1.00 95.88 84 GLU A O 1
ATOM 691 N N . LYS A 1 85 ? -8.857 -4.027 13.590 1.00 95.44 85 LYS A N 1
ATOM 692 C CA . LYS A 1 85 ? -8.780 -5.474 13.336 1.00 95.44 85 LYS A CA 1
ATOM 693 C C . LYS A 1 85 ? -7.527 -5.858 12.566 1.00 95.44 85 LYS A C 1
ATOM 695 O O . LYS A 1 85 ? -6.931 -6.885 12.849 1.00 95.44 85 LYS A O 1
ATOM 700 N N . THR A 1 86 ? -7.140 -5.063 11.570 1.00 91.19 86 THR A N 1
ATOM 701 C CA . THR A 1 86 ? -5.931 -5.344 10.788 1.00 91.19 86 THR A CA 1
ATOM 702 C C . THR A 1 86 ? -4.695 -5.326 11.681 1.00 91.19 86 THR A C 1
ATOM 704 O O . THR A 1 86 ? -3.870 -6.220 11.542 1.00 91.19 86 THR A O 1
ATOM 707 N N . LEU A 1 87 ? -4.592 -4.368 12.610 1.00 92.88 87 LEU A N 1
ATOM 708 C CA . LEU A 1 87 ? -3.493 -4.285 13.577 1.00 92.88 87 LEU A CA 1
ATOM 709 C C . LEU A 1 87 ? -3.465 -5.467 14.554 1.00 92.88 87 LEU A C 1
ATOM 711 O O . LEU A 1 87 ? -2.382 -5.955 14.852 1.00 92.88 87 LEU A O 1
ATOM 715 N N . ASP A 1 88 ? -4.620 -5.962 15.001 1.00 93.62 88 ASP A N 1
ATOM 716 C CA . ASP A 1 88 ? -4.697 -7.118 15.910 1.00 93.62 88 ASP A CA 1
ATOM 717 C C . ASP A 1 88 ? -4.183 -8.428 15.283 1.00 93.62 88 ASP A C 1
ATOM 719 O O . ASP A 1 88 ? -3.813 -9.361 15.999 1.00 93.62 88 ASP A O 1
ATOM 723 N N . TYR A 1 89 ? -4.187 -8.523 13.948 1.00 87.88 89 TYR A N 1
ATOM 724 C CA . TYR A 1 89 ? -3.737 -9.700 13.194 1.00 87.88 89 TYR A CA 1
ATOM 725 C C . TYR A 1 89 ? -2.309 -9.578 12.634 1.00 87.88 89 TYR A C 1
ATOM 727 O O . TYR A 1 89 ? -1.875 -10.482 11.908 1.00 87.88 89 TYR A O 1
ATOM 735 N N . LEU A 1 90 ? -1.605 -8.473 12.909 1.00 85.00 90 LEU A N 1
ATOM 736 C CA . LEU A 1 90 ? -0.190 -8.299 12.554 1.00 85.00 90 LEU A CA 1
ATOM 737 C C . LEU A 1 90 ? 0.728 -9.061 13.507 1.00 85.00 90 LEU A C 1
ATOM 739 O O . LEU A 1 90 ? 1.664 -9.698 12.970 1.00 85.00 90 LEU A O 1
#

pLDDT: mean 88.62, std 16.06, range [35.97, 97.31]

Sequence (90 aa):
MAFNAHDNRNFPLGKFESMLKTNKVYFFDSEDFQEIIHYYLDTGRLALAKKAIKIGLEQHPASIELKLLHTEVLIFENKLDVAEKTLDYL

Secondary structure (DSSP, 8-state):
----TTSSTHHHHHHHHHHHHH-------HHHHHHHHHHHHHTT-HHHHHHHHHHHHHH-TT-HHHHHHHHHHHHHTT-HHHHHHHHHT-